Protein AF-A0A1A8P9A7-F1 (afdb_monomer)

Sequence (61 aa):
QKTLYGKPNWDNEFTNIASKHPGTKVGVFLCGPPQLGKSLEKQCLSHTEGDVKFIFNKENF

Nearest PDB structures (foldseek):
  8wej-assembly1_B  TM=9.335E-01  e=4.418E-06  Homo sapiens
  8x2l-assembly1_B  TM=9.801E-01  e=8.893E-06  Homo sapiens
  6rm3-assembly1_LCC  TM=4.023E-01  e=7.958E-01  Vairimorpha necatrix
  7qep-assembly1_O0  TM=4.192E-01  e=3.976E+00  Encephalitozoon cuniculi GB-M1
  6hhb-assembly1_A  TM=3.940E-01  e=9.872E+00  Dickeya dadantii 3937

pLDDT: mean 93.33, std 7.08, range [53.19, 97.94]

Radius of gyration: 12.25 Å; Cα contacts (8 Å, |Δi|>4): 61; chains: 1; bounding box: 28×24×33 Å

Foldseek 3Di:
DPDDDDDDDLLVVLVVVCVVDFQDEAEDEDDDDVVVLVVVVVSQVVSCDDRYHYDYDYDHD

Organism: NCBI:txid704102

Secondary structure (DSSP, 8-state):
-----S---HHHHHHHHHHHSTT-EEEEEE-S-HHHHHHHHHHHHHT--TT-EEEEEE---

Mean predicted aligned error: 3.41 Å

InterPro domains:
  IPR013121 Ferric reductase, NAD binding domain [PF08030] (2-44)
  IPR039261 Ferredoxin-NADP reductase (FNR), nucleotide-binding domain [G3DSA:3.40.50.80] (1-61)
  IPR050369 Respiratory burst oxidase/Ferric reductase [PTHR11972] (2-61)

Structure (mmCIF, N/CA/C/O backbone):
data_AF-A0A1A8P9A7-F1
#
_entry.id   AF-A0A1A8P9A7-F1
#
loop_
_atom_site.group_PDB
_atom_site.id
_atom_site.type_symbol
_atom_site.label_atom_id
_atom_site.label_alt_id
_atom_site.label_comp_id
_atom_site.label_asym_id
_atom_site.label_entity_id
_atom_site.label_seq_id
_atom_site.pdbx_PDB_ins_code
_atom_site.Cartn_x
_atom_site.Cartn_y
_atom_site.Cartn_z
_atom_site.occupancy
_atom_site.B_iso_or_equiv
_atom_site.auth_seq_id
_atom_site.auth_comp_id
_atom_site.auth_asym_id
_atom_site.auth_atom_id
_atom_site.pdbx_PDB_model_num
ATOM 1 N N . GLN A 1 1 ? -16.731 1.567 -18.732 1.00 53.19 1 GLN A N 1
ATOM 2 C CA . GLN A 1 1 ? -15.283 1.341 -18.941 1.00 53.19 1 GLN A CA 1
ATOM 3 C C . GLN A 1 1 ? -14.567 1.583 -17.612 1.00 53.19 1 GLN A C 1
ATOM 5 O O . GLN A 1 1 ? -14.849 2.602 -17.002 1.00 53.19 1 GLN A O 1
ATOM 10 N N . LYS A 1 2 ? -13.747 0.641 -17.113 1.00 83.94 2 LYS A N 1
ATOM 11 C CA . LYS A 1 2 ? -13.024 0.761 -15.818 1.00 83.94 2 LYS A CA 1
ATOM 12 C C . LYS A 1 2 ? -11.517 1.021 -15.974 1.00 83.94 2 LYS A C 1
ATOM 14 O O . LYS A 1 2 ? -10.840 1.269 -14.986 1.00 83.94 2 LYS A O 1
ATOM 19 N N . THR A 1 3 ? -10.997 0.952 -17.197 1.00 93.19 3 THR A N 1
ATOM 20 C CA . THR A 1 3 ? -9.578 1.182 -17.482 1.00 93.19 3 THR A CA 1
ATOM 21 C C . THR A 1 3 ? -9.275 2.673 -17.470 1.00 93.19 3 THR A C 1
ATOM 23 O O . THR A 1 3 ? -9.862 3.427 -18.247 1.00 93.19 3 THR A O 1
ATOM 26 N N . LEU A 1 4 ? -8.346 3.067 -16.601 1.00 92.31 4 LEU A N 1
ATOM 27 C CA . LEU A 1 4 ? -7.774 4.408 -16.527 1.00 92.31 4 LEU A CA 1
ATOM 28 C C . LEU A 1 4 ? -6.360 4.381 -17.118 1.00 92.31 4 LEU A C 1
ATOM 30 O O . LEU A 1 4 ? -5.648 3.388 -16.977 1.00 92.31 4 LEU A O 1
ATOM 34 N N . TYR A 1 5 ? -5.958 5.464 -17.781 1.00 94.75 5 TYR A N 1
ATOM 35 C CA . TYR A 1 5 ? -4.631 5.596 -18.385 1.00 94.75 5 TYR A CA 1
ATOM 36 C C . TYR A 1 5 ? -3.716 6.434 -17.490 1.00 94.75 5 TYR A C 1
ATOM 38 O O . TYR A 1 5 ? -4.150 7.431 -16.917 1.00 94.75 5 TYR A O 1
ATOM 46 N N . GLY A 1 6 ? -2.441 6.049 -17.407 1.00 92.88 6 GLY A N 1
ATOM 47 C CA . GLY A 1 6 ? -1.438 6.710 -16.570 1.00 92.88 6 GLY A CA 1
ATOM 48 C C . GLY A 1 6 ? -1.032 5.878 -15.354 1.00 92.88 6 GLY A C 1
ATOM 49 O O . GLY A 1 6 ? -1.272 4.673 -15.297 1.00 92.88 6 GLY A O 1
ATOM 50 N N . LYS A 1 7 ? -0.361 6.523 -14.396 1.00 92.75 7 LYS A N 1
ATOM 51 C CA . LYS A 1 7 ? 0.024 5.906 -13.119 1.00 92.75 7 LYS A CA 1
ATOM 52 C C . LYS A 1 7 ? -1.033 6.217 -12.056 1.00 92.75 7 LYS A C 1
ATOM 54 O O . LYS A 1 7 ? -1.577 7.320 -12.075 1.00 92.75 7 LYS A O 1
ATOM 59 N N . PRO A 1 8 ? -1.301 5.292 -11.123 1.00 94.62 8 PRO A N 1
ATOM 60 C CA . PRO A 1 8 ? -2.176 5.572 -9.993 1.00 94.62 8 PRO A CA 1
ATOM 61 C C . PRO A 1 8 ? -1.564 6.639 -9.077 1.00 94.62 8 PRO A C 1
ATOM 63 O O . PRO A 1 8 ? -0.340 6.793 -9.003 1.00 94.62 8 PRO A O 1
ATOM 66 N N . ASN A 1 9 ? -2.426 7.352 -8.354 1.00 95.94 9 ASN A N 1
ATOM 67 C CA . ASN A 1 9 ? -2.008 8.216 -7.258 1.00 95.94 9 ASN A CA 1
ATOM 68 C C . ASN A 1 9 ? -2.004 7.394 -5.965 1.00 95.94 9 ASN A C 1
ATOM 70 O O . ASN A 1 9 ? -3.058 7.167 -5.376 1.00 95.94 9 ASN A O 1
ATOM 74 N N . TRP A 1 10 ? -0.822 6.947 -5.537 1.00 96.38 10 TRP A N 1
ATOM 75 C CA . TRP A 1 10 ? -0.699 6.068 -4.376 1.00 96.38 10 TRP A CA 1
ATOM 76 C C . TRP A 1 10 ? -1.233 6.681 -3.081 1.00 96.38 10 TRP A C 1
ATOM 78 O O . TRP A 1 10 ? -1.869 5.957 -2.324 1.00 96.38 10 TRP A O 1
ATOM 88 N N . ASP A 1 11 ? -1.077 7.989 -2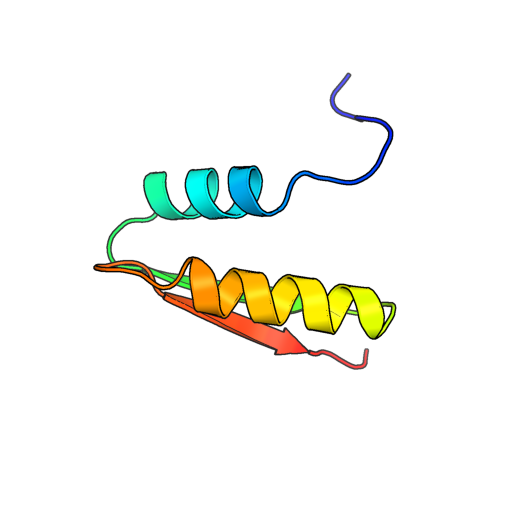.862 1.00 96.25 11 ASP A N 1
ATOM 89 C CA . ASP A 1 11 ? -1.599 8.627 -1.648 1.00 96.25 11 ASP A CA 1
ATOM 90 C C . ASP A 1 11 ? -3.129 8.508 -1.578 1.00 96.25 11 ASP A C 1
ATOM 92 O O . ASP A 1 11 ? -3.688 8.146 -0.540 1.00 96.25 11 ASP A O 1
ATOM 96 N N . ASN A 1 12 ? -3.812 8.726 -2.708 1.00 96.94 12 ASN A N 1
ATOM 97 C CA . ASN A 1 12 ? -5.264 8.559 -2.795 1.00 96.94 12 ASN A CA 1
ATOM 98 C C . ASN A 1 12 ? -5.684 7.094 -2.619 1.00 96.94 12 ASN A C 1
ATOM 100 O O . ASN A 1 12 ? -6.657 6.819 -1.917 1.00 96.94 12 ASN A O 1
ATOM 104 N N . GLU A 1 13 ? -4.976 6.152 -3.247 1.00 96.94 13 GLU A N 1
ATOM 105 C CA . GLU A 1 13 ? -5.306 4.727 -3.138 1.00 96.94 13 GLU A CA 1
ATOM 106 C C . GLU A 1 13 ? -5.169 4.226 -1.692 1.00 96.94 13 GLU A C 1
ATOM 108 O O . GLU A 1 13 ? -6.096 3.606 -1.168 1.00 96.94 13 GLU A O 1
ATOM 113 N N . PHE A 1 14 ? -4.063 4.546 -1.013 1.00 97.00 14 PHE A N 1
ATOM 114 C CA . PHE A 1 14 ? -3.836 4.133 0.374 1.00 97.00 14 PHE A CA 1
ATOM 115 C C . PHE A 1 14 ? -4.825 4.793 1.341 1.00 97.00 14 PHE A C 1
ATOM 117 O O . PHE A 1 14 ? -5.412 4.089 2.163 1.00 97.00 14 PHE A O 1
ATOM 124 N N . THR A 1 15 ? -5.102 6.093 1.185 1.00 95.94 15 THR A N 1
ATOM 125 C CA . THR A 1 15 ? -6.107 6.807 1.997 1.00 95.94 15 THR A CA 1
ATOM 126 C C . THR A 1 15 ? -7.492 6.174 1.846 1.00 95.94 15 THR A C 1
ATOM 128 O O . THR A 1 15 ? -8.194 5.919 2.829 1.00 95.94 15 THR A O 1
ATOM 131 N N . ASN A 1 16 ? -7.882 5.856 0.608 1.00 96.06 16 ASN A N 1
ATOM 132 C CA . ASN A 1 16 ? -9.160 5.209 0.329 1.00 96.06 16 ASN A CA 1
ATOM 133 C C . ASN A 1 16 ? -9.243 3.816 0.963 1.00 96.06 16 ASN A C 1
ATOM 135 O O . ASN A 1 16 ? -10.287 3.469 1.516 1.00 96.06 16 ASN A O 1
ATOM 139 N N . ILE A 1 17 ? -8.170 3.023 0.909 1.00 96.12 17 ILE A N 1
ATOM 140 C CA . ILE A 1 17 ? -8.124 1.701 1.548 1.00 96.12 17 ILE A CA 1
ATOM 141 C C . ILE A 1 17 ? -8.201 1.842 3.074 1.00 96.12 17 ILE A C 1
ATOM 143 O O . ILE A 1 17 ? -9.036 1.184 3.695 1.00 96.12 17 ILE A O 1
ATOM 147 N N . ALA A 1 18 ? -7.411 2.736 3.671 1.00 95.50 18 ALA A N 1
ATOM 148 C CA . ALA A 1 18 ? -7.413 2.997 5.110 1.00 95.50 18 ALA A CA 1
ATOM 149 C C . ALA A 1 18 ? -8.814 3.370 5.622 1.00 95.50 18 ALA A C 1
ATOM 151 O O . ALA A 1 18 ? -9.298 2.782 6.589 1.00 95.50 18 ALA A O 1
ATOM 152 N N . SER A 1 19 ? -9.507 4.271 4.914 1.00 94.81 19 SER A N 1
ATOM 153 C CA . SER A 1 19 ? -1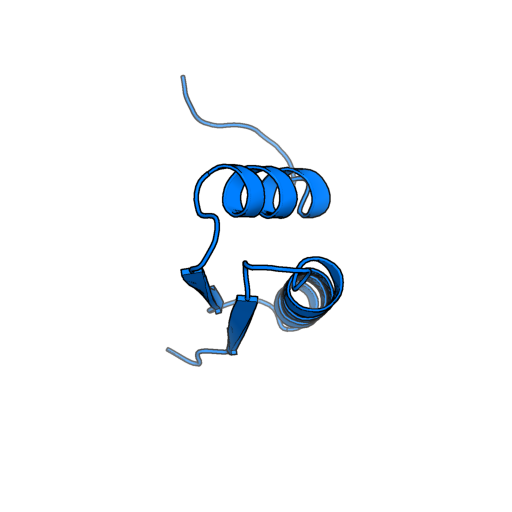0.862 4.713 5.278 1.00 94.81 19 SER A CA 1
ATOM 154 C C . SER A 1 19 ? -11.909 3.592 5.250 1.00 94.81 19 SER A C 1
ATOM 156 O O . SER A 1 19 ? -12.877 3.626 6.007 1.00 94.81 19 SER A O 1
ATOM 158 N N . LYS A 1 20 ? -11.724 2.586 4.387 1.00 95.81 20 LYS A N 1
ATOM 159 C CA . LYS A 1 20 ? -12.665 1.469 4.209 1.00 95.81 20 LYS A CA 1
ATOM 160 C C . LYS A 1 20 ? -12.402 0.301 5.154 1.00 95.81 20 LYS A C 1
ATOM 162 O O . LYS A 1 20 ? -13.289 -0.532 5.331 1.00 95.81 20 LYS A O 1
ATOM 167 N N . HIS A 1 21 ? -11.207 0.221 5.734 1.00 94.81 21 HIS A N 1
ATOM 168 C CA . HIS A 1 21 ? -10.767 -0.927 6.525 1.00 94.81 21 HIS A CA 1
ATOM 169 C C . HIS A 1 21 ? -10.159 -0.515 7.882 1.00 94.81 21 HIS A C 1
ATOM 171 O O . HIS A 1 21 ? -9.024 -0.899 8.179 1.00 94.81 21 HIS A O 1
ATOM 177 N N . PRO A 1 22 ? -10.886 0.232 8.736 1.00 94.12 22 PRO A N 1
ATOM 178 C CA . PRO A 1 22 ? -10.379 0.623 10.051 1.00 94.12 22 PRO A CA 1
ATOM 179 C C . PRO A 1 22 ? -10.112 -0.610 10.930 1.00 94.12 22 PRO A C 1
ATOM 181 O O . PRO A 1 22 ? -10.858 -1.588 10.881 1.00 94.12 22 PRO A O 1
ATOM 184 N N . GLY A 1 23 ? -9.054 -0.577 11.740 1.00 93.75 23 GLY A N 1
ATOM 185 C CA . GLY A 1 23 ? -8.735 -1.652 12.693 1.00 93.75 23 GLY A CA 1
ATOM 186 C C . GLY A 1 23 ? -8.060 -2.877 12.077 1.00 93.75 23 GLY A C 1
ATOM 187 O O . GLY A 1 23 ? -7.953 -3.912 12.737 1.00 93.75 23 GLY A O 1
ATOM 188 N N . THR A 1 24 ? -7.648 -2.814 10.807 1.00 96.12 24 THR A N 1
ATOM 189 C CA . THR A 1 24 ? -7.167 -3.988 10.067 1.00 96.12 24 THR A CA 1
ATOM 190 C C . THR A 1 24 ? -5.698 -3.900 9.663 1.00 96.12 24 THR A C 1
ATOM 192 O O . THR A 1 24 ? -5.095 -2.832 9.557 1.00 96.12 24 THR A O 1
ATOM 195 N N . LYS A 1 25 ? -5.104 -5.071 9.411 1.00 97.00 25 LYS A N 1
ATOM 196 C CA . LYS A 1 25 ? -3.784 -5.193 8.786 1.00 97.00 25 LYS A CA 1
ATOM 197 C C . LYS A 1 25 ? -3.975 -5.483 7.302 1.00 97.00 25 LYS A C 1
ATOM 199 O O . LYS A 1 25 ? -4.559 -6.508 6.955 1.00 97.00 25 LYS A O 1
ATOM 204 N N . VAL A 1 26 ? -3.457 -4.614 6.443 1.00 97.62 26 VAL A N 1
ATOM 205 C CA . VAL A 1 26 ? -3.559 -4.731 4.986 1.00 97.62 26 VAL A CA 1
ATOM 206 C C . VAL A 1 26 ? -2.202 -5.138 4.420 1.00 97.62 26 VAL A C 1
ATOM 208 O O . VAL A 1 26 ? -1.216 -4.416 4.561 1.00 97.62 26 VAL A O 1
ATOM 211 N N . GLY A 1 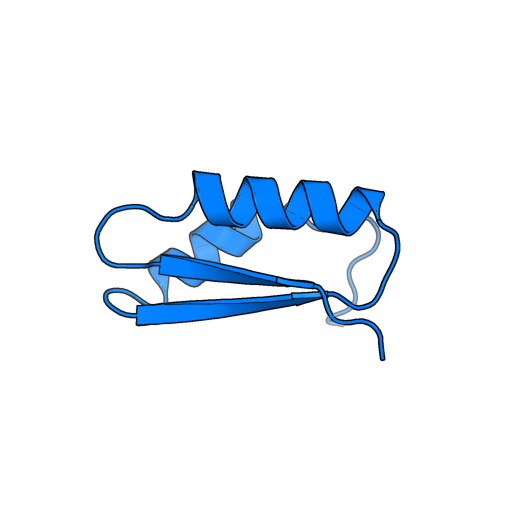27 ? -2.138 -6.304 3.780 1.00 97.62 27 GLY A N 1
ATOM 212 C CA . GLY A 1 27 ? -0.947 -6.740 3.051 1.00 97.62 27 GLY A CA 1
ATOM 213 C C . GLY A 1 27 ? -0.867 -6.075 1.677 1.00 97.62 27 GLY A C 1
ATOM 214 O O . GLY A 1 27 ? -1.840 -6.098 0.926 1.00 97.62 27 GLY A O 1
ATOM 215 N N . VAL A 1 28 ? 0.290 -5.506 1.342 1.00 97.81 28 VAL A N 1
ATOM 216 C CA . VAL A 1 28 ? 0.588 -4.925 0.026 1.00 97.81 28 VAL A CA 1
ATOM 217 C C . VAL A 1 28 ? 1.696 -5.745 -0.616 1.00 97.81 28 VAL A C 1
ATOM 219 O O . VAL A 1 28 ? 2.771 -5.884 -0.040 1.00 97.81 28 VAL A O 1
ATOM 222 N N . PHE A 1 29 ? 1.437 -6.274 -1.808 1.00 96.81 29 PHE A N 1
ATOM 223 C CA . PHE A 1 29 ? 2.326 -7.200 -2.503 1.00 96.81 29 PHE A CA 1
ATOM 224 C C . PHE A 1 29 ? 2.782 -6.612 -3.837 1.00 96.81 29 PHE A C 1
ATOM 226 O O . PHE A 1 29 ? 2.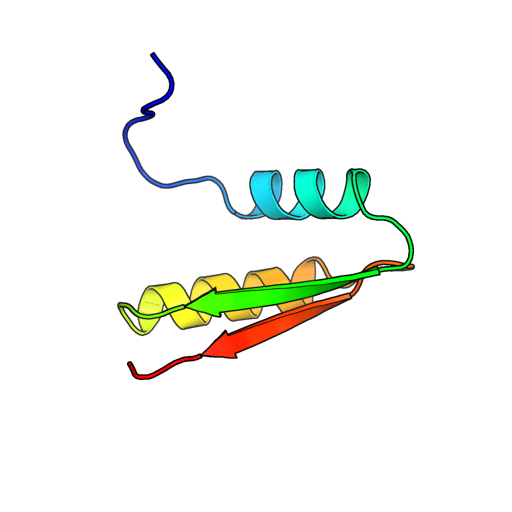008 -5.943 -4.526 1.00 96.81 29 PHE A O 1
ATOM 233 N N . LEU A 1 30 ? 4.041 -6.853 -4.206 1.00 96.38 30 LEU A N 1
ATOM 234 C CA . LEU A 1 30 ? 4.583 -6.440 -5.499 1.00 96.38 30 LEU A CA 1
ATOM 235 C C . LEU A 1 30 ? 5.489 -7.518 -6.098 1.00 96.38 30 LEU A C 1
ATOM 237 O O . LEU A 1 30 ? 6.481 -7.897 -5.479 1.00 96.38 30 LEU A O 1
ATOM 241 N N . CYS A 1 31 ? 5.223 -7.845 -7.366 1.00 94.69 31 CYS A N 1
ATOM 242 C CA . CYS A 1 31 ? 6.147 -8.500 -8.290 1.00 94.69 31 CYS A CA 1
ATOM 243 C C . CYS A 1 31 ? 6.376 -7.571 -9.496 1.00 94.69 31 CYS A C 1
ATOM 245 O O . CYS A 1 31 ? 5.510 -7.425 -10.360 1.00 94.69 31 CYS A O 1
ATOM 247 N N . GLY A 1 32 ? 7.506 -6.859 -9.528 1.00 92.81 32 GLY A N 1
ATOM 248 C CA . GLY A 1 32 ? 7.757 -5.839 -10.547 1.00 92.81 32 GLY A CA 1
ATOM 249 C C . GLY A 1 32 ? 9.012 -4.993 -10.305 1.00 92.81 32 GLY A C 1
ATOM 250 O O . GLY A 1 32 ? 9.870 -5.366 -9.500 1.00 92.81 32 GLY A O 1
ATOM 251 N N . PRO A 1 33 ? 9.143 -3.843 -10.997 1.00 95.19 33 PRO A N 1
ATOM 252 C CA . PRO A 1 33 ? 10.349 -3.022 -10.955 1.00 95.19 33 PRO A CA 1
ATOM 253 C C . PRO A 1 33 ? 10.737 -2.587 -9.529 1.00 95.19 33 PRO A C 1
ATOM 255 O O . PRO A 1 33 ? 9.879 -2.105 -8.782 1.00 95.19 33 PRO A O 1
ATOM 258 N N . PRO A 1 34 ? 12.030 -2.646 -9.150 1.00 93.50 34 PRO A N 1
ATOM 259 C CA . PRO A 1 34 ? 12.479 -2.277 -7.805 1.00 93.50 34 PRO A CA 1
ATOM 260 C C . PRO A 1 34 ? 12.121 -0.844 -7.393 1.00 93.50 34 PRO A C 1
ATOM 262 O O . PRO A 1 34 ? 11.872 -0.583 -6.218 1.00 93.50 34 PRO A O 1
ATOM 265 N N . GLN A 1 35 ? 12.084 0.090 -8.347 1.00 94.50 35 GLN A N 1
ATOM 266 C CA . GLN A 1 35 ? 11.716 1.483 -8.091 1.00 94.50 35 GLN A CA 1
ATOM 267 C C . GLN A 1 35 ? 10.261 1.598 -7.627 1.00 94.50 35 GLN A C 1
ATOM 269 O O . GLN A 1 35 ? 9.983 2.355 -6.701 1.00 94.50 35 GLN A O 1
ATOM 274 N N . LEU A 1 36 ? 9.357 0.808 -8.217 1.00 95.00 36 LEU A N 1
ATOM 275 C CA . LEU A 1 36 ? 7.963 0.756 -7.786 1.00 95.00 36 LEU A CA 1
ATOM 276 C C . LEU A 1 36 ? 7.847 0.154 -6.381 1.00 95.00 36 LEU A C 1
ATOM 278 O O . LEU A 1 36 ? 7.080 0.659 -5.568 1.00 95.00 36 LEU A O 1
ATOM 282 N N . GLY A 1 37 ? 8.667 -0.854 -6.069 1.00 96.00 37 GLY A N 1
ATOM 283 C CA . GLY A 1 37 ? 8.737 -1.438 -4.727 1.00 96.00 37 GLY A CA 1
ATOM 284 C C . GLY A 1 37 ? 9.090 -0.412 -3.661 1.00 96.00 37 GLY A C 1
ATOM 285 O O . GLY A 1 37 ? 8.368 -0.287 -2.680 1.00 96.00 37 GLY A O 1
ATOM 286 N N . LYS A 1 38 ? 10.125 0.400 -3.900 1.00 95.81 38 LYS A N 1
ATOM 287 C CA . LYS A 1 38 ? 10.508 1.487 -2.984 1.00 95.81 38 LYS A CA 1
ATOM 288 C C . LYS A 1 38 ? 9.394 2.522 -2.803 1.00 95.81 38 LYS A C 1
ATOM 290 O O . LYS A 1 38 ? 9.200 3.030 -1.702 1.00 95.81 38 LYS A O 1
ATOM 295 N N . SER A 1 39 ? 8.663 2.849 -3.872 1.00 96.12 39 SER A N 1
ATOM 296 C CA . SER A 1 39 ? 7.518 3.759 -3.780 1.00 96.12 39 SER A CA 1
ATOM 297 C C . SER A 1 39 ? 6.398 3.178 -2.917 1.00 96.12 39 SER A C 1
ATOM 299 O O . SER A 1 39 ? 5.893 3.885 -2.052 1.00 96.12 39 SER A O 1
ATOM 301 N N . LEU A 1 40 ? 6.037 1.907 -3.113 1.00 97.12 40 LEU A N 1
ATOM 302 C CA . LEU A 1 40 ? 4.982 1.245 -2.338 1.00 97.12 40 LEU A CA 1
ATOM 303 C C . LEU A 1 40 ? 5.379 1.021 -0.877 1.00 97.12 40 LEU A C 1
ATOM 305 O O . LEU A 1 40 ? 4.553 1.215 0.008 1.00 97.12 40 LEU A O 1
ATOM 309 N N . GLU A 1 41 ? 6.637 0.677 -0.612 1.00 96.94 41 GLU A N 1
ATOM 310 C CA . GLU A 1 41 ? 7.170 0.556 0.746 1.00 96.94 41 GLU A CA 1
ATOM 311 C C . GLU A 1 41 ? 7.050 1.883 1.508 1.00 96.94 41 GLU A C 1
ATOM 313 O O . GLU A 1 41 ? 6.508 1.912 2.614 1.00 96.94 41 GLU A O 1
ATOM 318 N N . LYS A 1 42 ? 7.458 3.001 0.886 1.00 97.00 42 LYS A N 1
ATOM 319 C CA . LYS A 1 42 ? 7.294 4.340 1.473 1.00 97.00 42 LYS A CA 1
ATOM 320 C C . LYS A 1 42 ? 5.826 4.646 1.774 1.00 97.00 42 LYS A C 1
ATOM 322 O O . LYS A 1 42 ? 5.522 5.163 2.841 1.00 97.00 42 LYS A O 1
ATOM 327 N N . GLN A 1 43 ? 4.930 4.313 0.850 1.00 97.25 43 GLN A N 1
ATOM 328 C CA . GLN A 1 43 ? 3.494 4.532 1.014 1.00 97.25 43 GLN A CA 1
ATOM 329 C C . GLN A 1 43 ? 2.919 3.700 2.168 1.00 97.25 43 GLN A C 1
ATOM 331 O O . GLN A 1 43 ? 2.212 4.237 3.013 1.00 97.25 43 GLN A O 1
ATOM 336 N N . CYS A 1 44 ? 3.309 2.429 2.299 1.00 97.62 44 CYS A N 1
ATOM 337 C CA . CYS A 1 44 ? 2.901 1.600 3.437 1.00 97.62 44 CYS A CA 1
ATOM 338 C C . CYS A 1 44 ? 3.339 2.202 4.778 1.00 97.62 44 CYS A C 1
ATOM 340 O O . CYS A 1 44 ? 2.568 2.186 5.735 1.00 97.62 44 CYS A O 1
ATOM 342 N N . LEU A 1 45 ? 4.560 2.743 4.850 1.00 95.94 45 LEU A N 1
ATOM 343 C CA . LEU A 1 45 ? 5.073 3.385 6.061 1.00 95.94 45 LEU A CA 1
ATOM 344 C C . LEU A 1 45 ? 4.331 4.689 6.379 1.00 95.94 45 LEU A C 1
ATOM 346 O O . LEU A 1 45 ? 3.970 4.902 7.530 1.00 95.94 45 LEU A O 1
ATOM 350 N N . SER A 1 46 ? 4.086 5.537 5.376 1.00 95.62 46 SER A N 1
ATOM 351 C CA . SER A 1 46 ? 3.418 6.834 5.558 1.00 95.62 46 SER A CA 1
ATOM 352 C C . SER A 1 46 ? 1.927 6.727 5.876 1.00 95.62 46 SER A C 1
ATOM 354 O O . SER A 1 46 ? 1.407 7.604 6.545 1.00 95.62 46 SER A O 1
ATOM 356 N N . HIS A 1 47 ? 1.247 5.676 5.414 1.00 95.12 47 HIS A N 1
ATOM 357 C CA . HIS A 1 47 ? -0.197 5.489 5.627 1.00 95.12 47 HIS A CA 1
ATOM 358 C C . HIS A 1 47 ? -0.522 4.473 6.729 1.00 95.12 47 HIS A C 1
ATOM 360 O O . HIS A 1 47 ? -1.685 4.147 6.961 1.00 95.12 47 HIS A O 1
ATOM 366 N N . THR A 1 48 ? 0.498 3.945 7.412 1.00 93.00 48 THR A N 1
ATOM 367 C CA .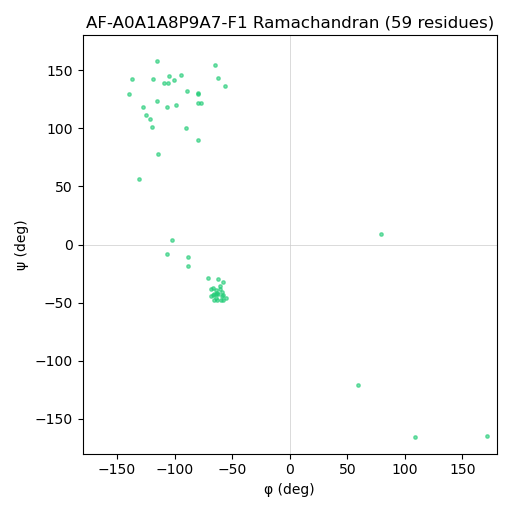 THR A 1 48 ? 0.307 3.187 8.653 1.00 93.00 48 THR A CA 1
ATOM 368 C C . THR A 1 48 ? 0.118 4.177 9.795 1.00 93.00 48 THR A C 1
ATOM 370 O O . THR A 1 48 ? 1.081 4.601 10.430 1.00 93.00 48 THR A O 1
ATOM 373 N N . GLU A 1 49 ? -1.134 4.547 10.047 1.00 82.56 49 GLU A N 1
ATOM 374 C CA . GLU A 1 49 ? -1.518 5.478 11.105 1.00 82.56 49 GLU A CA 1
ATOM 375 C C . GLU A 1 49 ? -2.770 4.979 11.839 1.00 82.56 49 GLU A C 1
ATOM 377 O O . GLU A 1 49 ? -3.696 4.426 11.239 1.00 82.56 49 GLU A O 1
ATOM 382 N N . GLY A 1 50 ? -2.800 5.187 13.158 1.00 79.88 50 GLY A N 1
ATOM 383 C CA . GLY A 1 50 ? -3.928 4.802 14.006 1.00 79.88 50 GLY A CA 1
ATOM 384 C C . GLY A 1 50 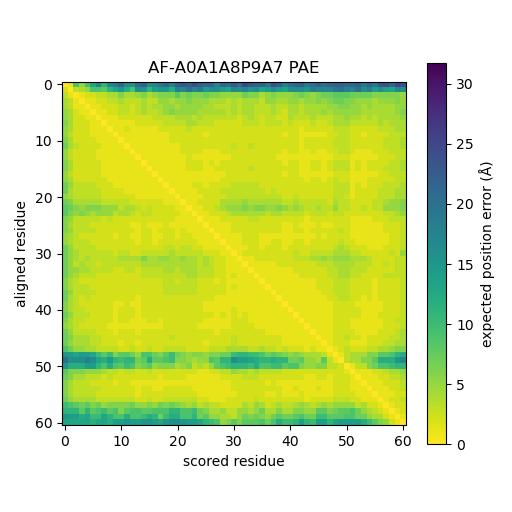? -4.233 3.301 13.955 1.00 79.88 50 GLY A C 1
ATOM 385 O O . GLY A 1 50 ? -3.389 2.474 14.299 1.00 79.88 50 GLY A O 1
ATOM 386 N N . ASP A 1 51 ? -5.458 2.971 13.542 1.00 86.25 51 ASP A N 1
ATOM 387 C CA . ASP A 1 51 ? -6.030 1.623 13.603 1.00 86.25 51 ASP A CA 1
ATOM 388 C C . ASP A 1 51 ? -5.741 0.753 12.366 1.00 86.25 51 ASP A C 1
ATOM 390 O O . ASP A 1 51 ? -6.004 -0.451 12.397 1.00 86.25 51 ASP A O 1
ATOM 394 N N . VAL A 1 52 ? -5.212 1.314 11.270 1.00 96.06 52 VAL A N 1
ATOM 395 C CA . VAL A 1 52 ? -4.853 0.531 10.076 1.00 96.06 52 VAL A CA 1
ATOM 396 C C . VAL A 1 52 ? -3.341 0.375 9.958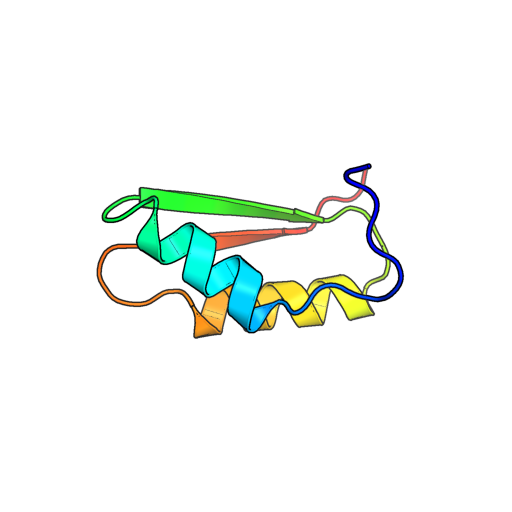 1.00 96.06 52 VAL A C 1
ATOM 398 O O . VAL A 1 52 ? -2.574 1.312 10.177 1.00 96.06 52 VAL A O 1
ATOM 401 N N . LYS A 1 53 ? -2.893 -0.823 9.576 1.00 96.88 53 LYS A N 1
ATOM 402 C CA . LYS A 1 53 ? -1.470 -1.106 9.361 1.00 96.88 53 LYS A CA 1
ATOM 403 C C . LYS A 1 53 ? -1.233 -1.712 7.991 1.00 96.88 53 LYS A C 1
ATOM 405 O O . LYS A 1 53 ? -1.685 -2.825 7.725 1.00 96.88 53 LYS A O 1
ATOM 410 N N . PHE A 1 54 ? -0.459 -1.023 7.161 1.00 97.94 54 PHE A N 1
ATOM 411 C CA . PHE A 1 54 ? -0.028 -1.538 5.869 1.00 97.94 54 PHE A CA 1
ATOM 412 C C . PHE A 1 54 ? 1.287 -2.305 6.014 1.00 97.94 54 PHE A C 1
ATOM 414 O O . PHE A 1 54 ? 2.237 -1.839 6.642 1.00 97.94 54 PHE A O 1
ATOM 421 N N . ILE A 1 55 ? 1.343 -3.505 5.440 1.00 97.44 55 ILE A N 1
ATOM 422 C CA . ILE A 1 55 ? 2.505 -4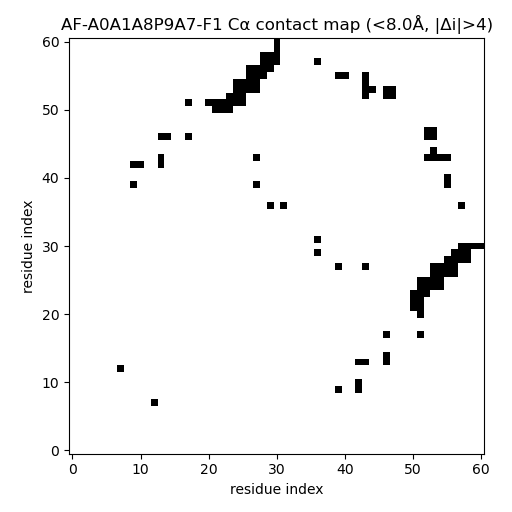.395 5.512 1.00 97.44 55 ILE A CA 1
ATOM 423 C C . ILE A 1 55 ? 2.967 -4.682 4.090 1.00 97.44 55 ILE A C 1
ATOM 425 O O . ILE A 1 55 ? 2.296 -5.401 3.349 1.00 97.44 55 ILE A O 1
ATOM 429 N N . PHE A 1 56 ? 4.109 -4.109 3.715 1.00 97.50 56 PHE A N 1
ATOM 430 C CA . PHE A 1 56 ? 4.697 -4.330 2.402 1.00 97.50 56 PHE A CA 1
ATOM 431 C C . PHE A 1 56 ? 5.439 -5.669 2.348 1.00 97.50 56 PHE A C 1
ATOM 433 O O . PHE A 1 56 ? 6.294 -5.945 3.188 1.00 97.50 56 PHE A O 1
ATOM 440 N N . ASN A 1 57 ? 5.138 -6.474 1.332 1.00 95.38 57 ASN A N 1
ATOM 441 C CA . ASN A 1 57 ? 5.794 -7.739 1.036 1.00 95.38 57 ASN A CA 1
ATOM 442 C C . ASN A 1 57 ? 6.303 -7.693 -0.405 1.00 95.38 57 ASN A C 1
ATOM 444 O O . ASN A 1 57 ? 5.529 -7.677 -1.366 1.00 95.38 57 ASN A O 1
ATOM 448 N N . LYS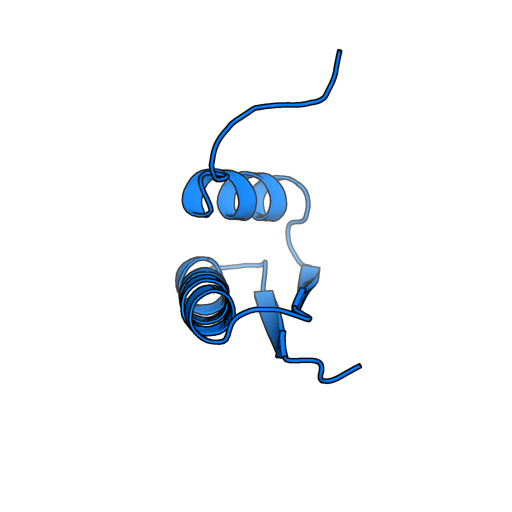 A 1 58 ? 7.626 -7.660 -0.562 1.00 87.81 58 LYS A N 1
ATOM 449 C CA . LYS A 1 58 ? 8.243 -7.823 -1.875 1.00 87.81 58 LYS A CA 1
ATOM 450 C C . LYS A 1 58 ? 8.281 -9.309 -2.212 1.00 87.81 58 LYS A C 1
ATOM 452 O O . LYS A 1 58 ? 8.919 -10.077 -1.496 1.00 87.81 58 LYS A O 1
ATOM 457 N N . GLU A 1 59 ? 7.669 -9.684 -3.325 1.00 89.44 59 GLU A N 1
ATOM 458 C CA . GLU A 1 59 ? 7.658 -11.061 -3.808 1.00 89.44 59 GLU A CA 1
ATOM 459 C C . GLU A 1 59 ? 8.533 -11.182 -5.059 1.00 89.44 59 GLU A C 1
ATOM 461 O O . GLU A 1 59 ? 8.558 -10.294 -5.913 1.00 89.44 59 GLU A O 1
ATOM 466 N N . ASN A 1 60 ? 9.295 -12.275 -5.142 1.00 77.81 60 ASN A N 1
ATOM 467 C CA . ASN A 1 60 ? 10.066 -12.641 -6.329 1.00 77.81 60 ASN A CA 1
ATOM 468 C C . ASN A 1 60 ? 9.463 -13.943 -6.877 1.00 77.81 60 ASN A C 1
ATOM 470 O O . ASN A 1 60 ? 9.974 -15.023 -6.580 1.00 77.81 60 ASN A O 1
ATOM 474 N N . PHE A 1 61 ? 8.330 -13.824 -7.572 1.00 75.50 61 PHE A N 1
ATOM 475 C CA . PHE A 1 61 ? 7.683 -14.934 -8.275 1.00 75.50 61 PHE A CA 1
ATOM 476 C C . PHE A 1 61 ? 8.247 -15.130 -9.681 1.00 75.50 61 PHE A C 1
ATOM 478 O O . PHE A 1 61 ? 8.757 -14.140 -10.256 1.00 75.50 61 PHE A O 1
#

Solvent-accessible surface area (backbone atoms only — not comparable to full-atom values): 3858 Å² total; per-residue (Å²): 138,88,87,78,89,81,80,84,60,63,71,60,54,52,52,55,50,46,74,75,40,70,69,36,78,45,81,43,78,48,74,75,60,68,69,58,51,55,53,50,44,51,47,26,61,74,64,41,52,93,54,24,40,46,44,70,43,85,48,90,127